Protein AF-A0A356DUY2-F1 (afdb_monomer_lite)

Radius of gyration: 29.53 Å; chains: 1; bounding box: 36×89×63 Å

Foldseek 3Di:
DDPVVVVVVVVVVVVVVVPPDPPPPPPPPPPPDPDPLPDQPPDWDWDDFPNDIDTDGPQKDWDDCVVCLVVVLVVLCVQQVDCDDPSVVVSVQQSPFWGTWTFRNSDDPVDTHIDTDGRDPPCPPPDVVVVQVVCCVRRPVPPDDDDDDWDDDPNRTD

Sequence (158 aa):
MNKKIVLILSVMLLTVVSCNIPLQKKTATPTPAPTPTPTPDMSMQWYYGEGMQIMLPPSYIAEDIKEQLPSIIETITNVVGSSEGFAADLIKDLEGNIAWYGFDGGTPAIYPTRLIVVKNKSLAGFPVSVLTLGLEQVLSRNNTLVDRDTLSFDGRDV

Secondary structure (DSSP, 8-state):
--HHHHHHHHHHHHHHGGG---------PPPPP-PPPPPP----EEEEETTEEEEE-TTEEE--HHHHHHHHHHHHHHHH--SSTHHHHHHHHHHHHEEEEEEETTS-TTS--EEEEE--SSSTTS-HHHHHHHHHHHS-TTT--------EETTEE-

pLDDT: mean 72.57, std 12.52, range [45.59, 91.94]

Structure (mmCIF, N/CA/C/O backbone):
data_AF-A0A356DUY2-F1
#
_entry.id   AF-A0A356DUY2-F1
#
loop_
_atom_site.group_PDB
_atom_site.id
_atom_site.type_symbol
_atom_site.label_atom_id
_atom_site.label_alt_id
_atom_site.label_comp_id
_atom_site.label_asym_id
_atom_site.label_entity_id
_atom_site.label_seq_id
_atom_site.pdbx_PDB_ins_code
_atom_site.Cartn_x
_atom_site.Cartn_y
_atom_site.Cartn_z
_atom_site.occupancy
_atom_site.B_iso_or_equiv
_atom_site.auth_seq_id
_atom_site.auth_comp_id
_atom_site.auth_asym_id
_atom_site.auth_atom_id
_atom_site.pdbx_PDB_model_num
ATOM 1 N N . MET A 1 1 ? -9.342 65.359 -46.044 1.00 54.66 1 MET A N 1
ATOM 2 C CA . MET A 1 1 ? -8.939 63.983 -46.417 1.00 54.66 1 MET A CA 1
ATOM 3 C C . MET A 1 1 ? -9.827 63.005 -45.653 1.00 54.66 1 MET A C 1
ATOM 5 O O . MET A 1 1 ? -9.874 63.080 -44.430 1.00 54.66 1 MET A O 1
ATOM 9 N N . ASN A 1 2 ? -10.632 62.190 -46.342 1.00 52.19 2 ASN A N 1
ATOM 10 C CA . ASN A 1 2 ? -11.695 61.398 -45.706 1.00 52.19 2 ASN A CA 1
ATOM 11 C C . ASN A 1 2 ? -11.107 60.260 -44.855 1.00 52.19 2 ASN A C 1
ATOM 13 O O . ASN A 1 2 ? -10.436 59.382 -45.390 1.00 52.19 2 ASN A O 1
ATOM 17 N N . LYS A 1 3 ? -11.402 60.238 -43.544 1.00 60.53 3 LYS A N 1
ATOM 18 C CA . LYS A 1 3 ? -10.902 59.236 -42.570 1.00 60.53 3 LYS A CA 1
ATOM 19 C C . LYS A 1 3 ? -11.153 57.776 -42.993 1.00 60.53 3 LYS A C 1
ATOM 21 O O . LYS A 1 3 ? -10.390 56.893 -42.621 1.00 60.53 3 LYS A O 1
ATOM 26 N N . LYS A 1 4 ? -12.172 57.532 -43.826 1.00 60.69 4 LYS A N 1
ATOM 27 C CA . LYS A 1 4 ? -12.486 56.214 -44.406 1.00 60.69 4 LYS A CA 1
ATOM 28 C C . LYS A 1 4 ? -11.443 55.737 -45.430 1.00 60.69 4 LYS A C 1
ATOM 30 O O . LYS A 1 4 ? -11.171 54.548 -45.496 1.00 60.69 4 LYS A O 1
ATOM 35 N N . ILE A 1 5 ? -10.819 56.650 -46.178 1.00 66.75 5 ILE A N 1
ATOM 36 C CA . ILE A 1 5 ? -9.802 56.318 -47.193 1.00 66.75 5 ILE A CA 1
ATOM 37 C C . ILE A 1 5 ? -8.487 55.899 -46.523 1.00 66.75 5 ILE A C 1
ATOM 39 O O . ILE A 1 5 ? -7.854 54.943 -46.956 1.00 66.75 5 ILE A O 1
ATOM 43 N N . VAL A 1 6 ? -8.118 56.554 -45.418 1.00 67.06 6 VAL A N 1
ATOM 44 C CA . VAL A 1 6 ? -6.905 56.223 -44.646 1.00 67.06 6 VAL A CA 1
ATOM 45 C C . VAL A 1 6 ? -7.005 54.824 -44.027 1.00 67.06 6 VAL A C 1
ATOM 47 O O . VAL A 1 6 ? -6.029 54.080 -44.010 1.00 67.06 6 VAL A O 1
ATOM 50 N N . LEU A 1 7 ? -8.198 54.440 -43.566 1.00 65.81 7 LEU A N 1
ATOM 51 C CA . LEU A 1 7 ? -8.423 53.146 -42.921 1.00 65.81 7 LEU A CA 1
ATOM 52 C C . LEU A 1 7 ? -8.420 51.990 -43.936 1.00 65.81 7 LEU A C 1
ATOM 54 O O . LEU A 1 7 ? -7.832 50.948 -43.669 1.00 65.81 7 LEU A O 1
ATOM 58 N N . ILE A 1 8 ? -8.978 52.206 -45.133 1.00 68.81 8 ILE A N 1
ATOM 59 C CA . ILE A 1 8 ? -8.954 51.221 -46.228 1.00 68.81 8 ILE A CA 1
ATOM 60 C C . ILE A 1 8 ? -7.524 51.013 -46.755 1.00 68.81 8 ILE A C 1
ATOM 62 O O . ILE A 1 8 ? -7.119 49.875 -46.978 1.00 68.81 8 ILE A O 1
ATOM 66 N N . LEU A 1 9 ? -6.730 52.083 -46.880 1.00 62.56 9 LEU A N 1
ATOM 67 C CA . LEU A 1 9 ? -5.335 51.980 -47.324 1.00 62.56 9 LEU A CA 1
ATOM 68 C C . LEU A 1 9 ? -4.460 51.230 -46.300 1.00 62.56 9 LEU A C 1
ATOM 70 O O . LEU A 1 9 ? -3.620 50.420 -46.681 1.00 62.56 9 LEU A O 1
ATOM 74 N N . SER A 1 10 ? -4.696 51.458 -45.003 1.00 61.91 10 SER A N 1
ATOM 75 C CA . SER A 1 10 ? -3.962 50.798 -43.914 1.00 61.91 10 SER A CA 1
ATOM 76 C C . SER A 1 10 ? -4.229 49.287 -43.865 1.00 61.91 10 SER A C 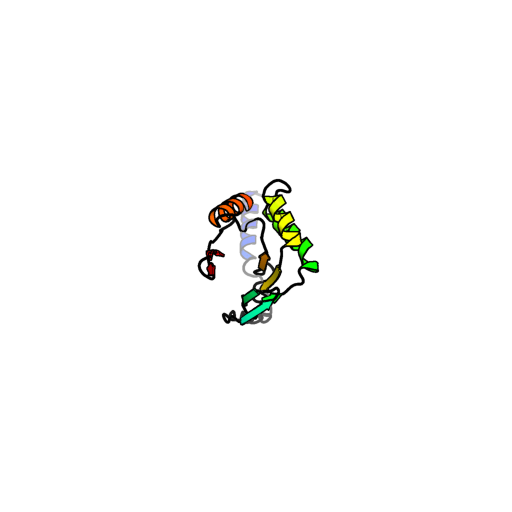1
ATOM 78 O O . SER A 1 10 ? -3.295 48.494 -43.769 1.00 61.91 10 SER A O 1
ATOM 80 N N . VAL A 1 11 ? -5.490 48.868 -44.034 1.00 63.72 11 VAL A N 1
ATOM 81 C CA . VAL A 1 11 ? -5.866 47.441 -44.065 1.00 63.72 11 VAL A CA 1
ATOM 82 C C . VAL A 1 11 ? -5.286 46.732 -45.292 1.00 63.72 11 VAL A C 1
ATOM 84 O O . VAL A 1 11 ? -4.834 45.595 -45.185 1.00 63.72 11 VAL A O 1
ATOM 87 N N . MET A 1 12 ? -5.226 47.406 -46.444 1.00 58.97 12 MET A N 1
ATOM 88 C CA . MET A 1 12 ? -4.674 46.819 -47.667 1.00 58.97 12 MET A CA 1
ATOM 89 C C . MET A 1 12 ? -3.154 46.588 -47.560 1.00 58.97 12 MET A C 1
ATOM 91 O O . MET A 1 12 ? -2.667 45.545 -47.991 1.00 58.97 12 MET A O 1
ATOM 95 N N . LEU A 1 13 ? -2.417 47.487 -46.895 1.00 59.62 13 LEU A N 1
ATOM 96 C CA . LEU A 1 13 ? -0.975 47.341 -46.646 1.00 59.62 13 LEU A CA 1
ATOM 97 C C . LEU A 1 13 ? -0.625 46.185 -45.691 1.00 59.62 13 LEU A C 1
ATOM 99 O O . LEU A 1 13 ? 0.419 45.559 -45.860 1.00 59.62 13 LEU A O 1
ATOM 103 N N . LEU A 1 14 ? -1.495 45.849 -44.734 1.00 59.31 14 LEU A N 1
ATOM 104 C CA . LEU A 1 14 ? -1.277 44.737 -43.793 1.00 59.31 14 LEU A CA 1
ATOM 105 C C . LEU A 1 14 ? -1.386 43.350 -44.454 1.00 59.31 14 LEU A C 1
ATOM 107 O O . LEU A 1 14 ? -0.745 42.407 -43.997 1.00 59.31 14 LEU A O 1
ATOM 111 N N . THR A 1 15 ? -2.139 43.223 -45.551 1.00 56.38 15 THR A N 1
ATOM 112 C CA . THR A 1 15 ? -2.341 41.931 -46.243 1.00 56.38 15 THR A CA 1
ATOM 113 C C . THR A 1 15 ? -1.184 41.509 -47.153 1.00 56.38 15 THR A C 1
ATOM 115 O O . THR A 1 15 ? -1.064 40.332 -47.482 1.00 56.38 15 THR A O 1
ATOM 118 N N . VAL A 1 16 ? -0.300 42.435 -47.542 1.00 57.22 16 VAL A N 1
ATOM 119 C CA . VAL A 1 16 ? 0.815 42.148 -48.471 1.00 57.22 16 VAL A CA 1
ATOM 120 C C . VAL A 1 16 ? 2.104 41.730 -47.752 1.00 57.22 16 VAL A C 1
ATOM 122 O O . VAL A 1 16 ? 2.997 41.142 -48.363 1.00 57.22 16 VAL A O 1
ATOM 125 N N . VAL A 1 17 ? 2.205 41.996 -46.445 1.00 57.38 17 VAL A N 1
ATOM 126 C CA . VAL A 1 17 ? 3.418 41.732 -45.647 1.00 57.38 17 VAL A CA 1
ATOM 127 C C . VAL A 1 17 ? 3.441 40.306 -45.074 1.00 57.38 17 VAL A C 1
ATOM 129 O O . VAL A 1 17 ? 4.506 39.803 -44.726 1.00 57.38 17 VAL A O 1
ATOM 132 N N . SER A 1 18 ? 2.312 39.587 -45.054 1.00 52.81 18 SER A N 1
ATOM 133 C CA . SER A 1 18 ? 2.248 38.206 -44.544 1.00 52.81 18 SER A CA 1
ATOM 134 C C . SER A 1 18 ? 2.790 37.138 -45.503 1.00 52.81 18 SER A C 1
ATOM 136 O O . SER A 1 18 ? 2.947 35.992 -45.092 1.00 52.81 18 SER A O 1
ATOM 138 N N . CYS A 1 19 ? 3.088 37.479 -46.762 1.00 56.78 19 CYS A N 1
ATOM 139 C CA . CYS A 1 19 ? 3.521 36.503 -47.774 1.00 56.78 19 CYS A CA 1
ATOM 140 C C . CYS A 1 19 ? 4.987 36.635 -48.220 1.00 56.78 19 CYS A C 1
ATOM 142 O O . CYS A 1 19 ? 5.427 35.845 -49.046 1.00 56.78 19 CYS A O 1
ATOM 144 N N . ASN A 1 20 ? 5.760 37.582 -47.674 1.00 50.59 20 ASN A N 1
ATOM 145 C CA . ASN A 1 20 ? 7.177 37.779 -48.023 1.00 50.59 20 ASN A CA 1
ATOM 146 C C . ASN A 1 20 ? 8.118 37.724 -46.810 1.00 50.59 20 ASN A C 1
ATOM 148 O O . ASN A 1 20 ? 9.185 38.333 -46.828 1.00 50.59 20 ASN A O 1
ATOM 152 N N . ILE A 1 21 ? 7.753 37.001 -45.747 1.00 56.09 21 ILE A N 1
ATOM 153 C CA . ILE A 1 21 ? 8.713 36.696 -44.681 1.00 56.09 21 ILE A CA 1
ATOM 154 C C . ILE A 1 21 ? 9.617 35.577 -45.213 1.00 56.09 21 ILE A C 1
ATOM 156 O O . ILE A 1 21 ? 9.119 34.466 -45.417 1.00 56.09 21 ILE A O 1
ATOM 160 N N . PRO A 1 22 ? 10.920 35.823 -45.464 1.00 49.88 22 PRO A N 1
ATOM 161 C CA . PRO A 1 22 ? 11.842 34.752 -45.794 1.00 49.88 22 PRO A CA 1
ATOM 162 C C . PRO A 1 22 ? 11.893 33.829 -44.581 1.00 49.88 22 PRO A C 1
ATOM 164 O O . PRO A 1 22 ? 12.447 34.169 -43.535 1.00 49.88 22 PRO A O 1
ATOM 167 N N . LEU A 1 23 ? 11.245 32.675 -44.714 1.00 48.91 23 LEU A N 1
ATOM 168 C CA . LEU A 1 23 ? 11.250 31.615 -43.727 1.00 48.91 23 LEU A CA 1
ATOM 169 C C . LEU A 1 23 ? 12.704 31.158 -43.589 1.00 48.91 23 LEU A C 1
ATOM 171 O O . LEU A 1 23 ? 13.203 30.384 -44.407 1.00 48.91 23 LEU A O 1
ATOM 175 N N . GLN A 1 24 ? 13.416 31.695 -42.594 1.00 55.66 24 GLN A N 1
ATOM 176 C CA . GLN A 1 24 ? 14.727 31.190 -42.221 1.00 55.66 24 GLN A CA 1
ATOM 177 C C . GLN A 1 24 ? 14.545 29.704 -41.944 1.00 55.66 24 GLN A C 1
ATOM 179 O O . GLN A 1 24 ? 13.824 29.307 -41.028 1.00 55.66 24 GLN A O 1
ATOM 184 N N . LYS A 1 25 ? 15.146 28.891 -42.812 1.00 46.81 25 LYS A N 1
ATOM 185 C CA . LYS A 1 25 ? 15.155 27.439 -42.737 1.00 46.81 25 LYS A CA 1
ATOM 186 C C . LYS A 1 25 ? 15.770 27.083 -41.387 1.00 46.81 25 LYS A C 1
ATOM 188 O O . LYS A 1 25 ? 16.987 27.086 -41.239 1.00 46.81 25 LYS A O 1
ATOM 193 N N . LYS A 1 26 ? 14.923 26.862 -40.380 1.00 46.16 26 LYS A N 1
ATOM 194 C CA . LYS A 1 26 ? 15.337 26.332 -39.087 1.00 46.16 26 LYS A CA 1
ATOM 195 C C . LYS A 1 26 ? 15.967 24.987 -39.410 1.00 46.16 26 LYS A C 1
ATOM 197 O O . LYS A 1 26 ? 15.267 24.077 -39.849 1.00 46.16 26 LYS A O 1
ATOM 202 N N . THR A 1 27 ? 17.292 24.913 -39.310 1.00 45.59 27 THR A N 1
ATOM 203 C CA . THR A 1 27 ? 18.040 23.662 -39.380 1.00 45.59 27 THR A CA 1
ATOM 204 C C . THR A 1 27 ? 17.295 22.667 -38.509 1.00 45.59 27 THR A C 1
ATOM 206 O O . THR A 1 27 ? 17.105 22.918 -37.318 1.00 45.59 27 THR A O 1
ATOM 209 N N . ALA A 1 28 ? 16.772 21.609 -39.125 1.00 49.16 28 ALA A N 1
ATOM 210 C CA . ALA A 1 28 ? 16.113 20.545 -38.400 1.00 49.16 28 ALA A CA 1
ATOM 211 C C . ALA A 1 28 ? 17.168 19.927 -37.482 1.00 49.16 28 ALA A C 1
ATOM 213 O O . ALA A 1 28 ? 18.024 19.167 -37.928 1.00 49.16 28 ALA A O 1
ATOM 214 N N . THR A 1 29 ? 17.148 20.308 -36.206 1.00 54.03 29 THR A N 1
ATOM 215 C CA . THR A 1 29 ? 17.744 19.494 -35.154 1.00 54.03 29 THR A CA 1
ATOM 216 C C . THR A 1 29 ? 17.129 18.107 -35.318 1.00 54.03 29 THR A C 1
ATOM 218 O O . THR A 1 29 ? 15.899 18.032 -35.407 1.00 54.03 29 THR A O 1
ATOM 221 N N . PRO A 1 30 ? 17.922 17.029 -35.432 1.00 52.22 30 PRO A N 1
ATOM 222 C CA . PRO A 1 30 ? 17.358 15.696 -35.540 1.00 52.22 30 PRO A CA 1
ATOM 223 C C . PRO A 1 30 ? 16.474 15.487 -34.314 1.00 52.22 30 PRO A C 1
ATOM 225 O O . PRO A 1 30 ? 16.949 15.563 -33.181 1.00 52.22 30 PRO A O 1
ATOM 228 N N . THR A 1 31 ? 15.172 15.305 -34.538 1.00 58.97 31 THR A N 1
ATOM 229 C CA . THR A 1 31 ? 14.271 14.823 -33.498 1.00 58.97 31 THR A CA 1
ATOM 230 C C . THR A 1 31 ? 14.888 13.524 -32.987 1.00 58.97 31 THR A C 1
ATOM 232 O O . THR A 1 31 ? 15.101 12.626 -33.809 1.00 58.97 31 THR A O 1
ATOM 235 N N . PRO A 1 32 ? 15.253 13.418 -31.694 1.00 59.62 32 PRO A N 1
ATOM 236 C CA . PRO A 1 32 ? 15.719 12.152 -31.157 1.00 59.62 32 PRO A CA 1
ATOM 237 C C . PRO A 1 32 ? 14.645 11.117 -31.470 1.00 59.62 32 PRO A C 1
ATOM 239 O O . PRO A 1 32 ? 13.461 11.347 -31.209 1.00 59.62 32 PRO A O 1
ATOM 242 N N . ALA A 1 33 ? 15.055 10.030 -32.127 1.00 67.19 33 ALA A N 1
ATOM 243 C CA . ALA A 1 33 ? 14.167 8.915 -32.400 1.00 67.19 33 ALA A CA 1
ATOM 244 C C . ALA A 1 33 ? 13.463 8.544 -31.086 1.00 67.19 33 ALA A C 1
ATOM 246 O O . ALA A 1 33 ? 14.135 8.542 -30.048 1.00 67.19 33 ALA A O 1
ATOM 247 N N . PRO A 1 34 ? 12.142 8.290 -31.092 1.00 62.59 34 PRO A N 1
ATOM 248 C CA . PRO A 1 34 ? 11.460 7.870 -29.881 1.00 62.59 34 PRO A CA 1
ATOM 249 C C . PRO A 1 34 ? 12.188 6.636 -29.355 1.00 62.59 34 PRO A C 1
ATOM 251 O O . PRO A 1 34 ? 12.258 5.612 -30.038 1.00 62.59 34 PRO A O 1
ATOM 254 N N . THR A 1 35 ? 12.797 6.764 -28.175 1.00 63.41 35 THR A N 1
ATOM 255 C CA . THR A 1 35 ? 13.370 5.626 -27.465 1.00 63.41 35 THR A CA 1
ATOM 256 C C . THR A 1 35 ? 12.257 4.591 -27.354 1.00 63.41 35 THR A C 1
ATOM 258 O O . THR A 1 35 ? 11.168 4.961 -26.901 1.00 63.41 35 THR A O 1
ATOM 261 N N . PRO A 1 36 ? 12.463 3.339 -27.802 1.00 59.41 36 PRO A N 1
ATOM 262 C CA . PRO A 1 36 ? 11.436 2.321 -27.672 1.00 59.41 36 PRO A CA 1
ATOM 263 C C . PRO A 1 36 ? 11.052 2.236 -26.198 1.00 59.41 36 PRO A C 1
ATOM 265 O O . PRO A 1 36 ? 11.907 2.005 -25.341 1.00 59.41 36 PRO A O 1
ATOM 268 N N . THR A 1 37 ? 9.779 2.485 -25.898 1.00 61.97 37 THR A N 1
ATOM 269 C CA . THR A 1 37 ? 9.241 2.217 -24.569 1.00 61.97 37 THR A CA 1
ATOM 270 C C . THR A 1 37 ? 9.455 0.726 -24.320 1.00 61.97 37 THR A C 1
ATOM 272 O O . THR A 1 37 ? 9.023 -0.073 -25.160 1.00 61.97 37 THR A O 1
ATOM 275 N N . PRO A 1 38 ? 10.173 0.330 -23.252 1.00 61.50 38 PRO A N 1
ATOM 276 C CA . PRO A 1 38 ? 10.388 -1.080 -22.971 1.00 61.50 38 PRO A CA 1
ATOM 277 C C . PRO A 1 38 ? 9.025 -1.768 -22.917 1.00 61.50 38 PRO A C 1
ATOM 279 O O . PRO A 1 38 ? 8.091 -1.272 -22.286 1.00 61.50 38 PRO A O 1
ATOM 282 N N . THR A 1 39 ? 8.891 -2.873 -23.647 1.00 60.88 39 THR A N 1
ATOM 283 C CA . THR A 1 39 ? 7.707 -3.723 -23.521 1.00 60.88 39 THR A CA 1
ATOM 284 C C . THR A 1 39 ? 7.679 -4.224 -22.077 1.00 60.88 39 THR A C 1
ATOM 286 O O . THR A 1 39 ? 8.708 -4.748 -21.643 1.00 60.88 39 THR A O 1
ATOM 289 N N . PRO A 1 40 ? 6.578 -4.034 -21.324 1.00 58.78 40 PRO A N 1
ATOM 290 C CA . PRO A 1 40 ? 6.509 -4.488 -19.944 1.00 58.78 40 PRO A CA 1
ATOM 291 C C . PRO A 1 40 ? 6.816 -5.981 -19.883 1.00 58.78 40 PRO A C 1
ATOM 293 O O . PRO A 1 40 ? 6.203 -6.774 -20.603 1.00 58.78 40 PRO A O 1
ATOM 296 N N . ASP A 1 41 ? 7.793 -6.352 -19.062 1.00 66.75 41 ASP A N 1
ATOM 297 C CA . ASP A 1 41 ? 8.045 -7.749 -18.754 1.00 66.75 41 ASP A CA 1
ATOM 298 C C . ASP A 1 41 ? 6.876 -8.255 -17.903 1.00 66.75 41 ASP A C 1
ATOM 300 O O . ASP A 1 41 ? 6.723 -7.877 -16.745 1.00 66.75 41 ASP A O 1
ATOM 304 N N . MET A 1 42 ? 6.015 -9.066 -18.519 1.00 68.44 42 MET A N 1
ATOM 305 C CA . MET A 1 42 ? 4.846 -9.671 -17.871 1.00 68.44 42 MET A CA 1
ATOM 306 C C . MET A 1 42 ? 5.207 -10.937 -17.083 1.00 68.44 42 MET A C 1
ATOM 308 O O . MET A 1 42 ? 4.313 -11.642 -16.608 1.00 68.44 42 MET A O 1
ATOM 312 N N . SER A 1 43 ? 6.492 -11.290 -16.991 1.00 83.50 43 SER A N 1
ATOM 313 C CA . SER A 1 43 ? 6.913 -12.387 -16.133 1.00 83.50 43 SER A CA 1
ATOM 314 C C . SER A 1 43 ? 6.655 -12.047 -14.666 1.00 83.50 43 SER A C 1
ATOM 316 O O . SER A 1 43 ? 6.558 -10.891 -14.260 1.00 83.50 43 SER A O 1
ATOM 318 N N . MET A 1 44 ? 6.492 -13.089 -13.863 1.00 88.19 44 MET A N 1
ATOM 319 C CA . MET A 1 44 ? 6.235 -12.985 -12.435 1.00 88.19 44 MET A CA 1
ATOM 320 C C . MET A 1 44 ? 7.243 -13.872 -11.719 1.00 88.19 44 MET A C 1
ATOM 322 O O . MET A 1 44 ? 7.496 -14.998 -12.153 1.00 88.19 44 MET A O 1
ATOM 326 N N . GLN A 1 45 ? 7.807 -13.384 -10.620 1.00 90.12 45 GLN A N 1
ATOM 327 C CA . GLN A 1 45 ? 8.742 -14.146 -9.801 1.00 90.12 45 GLN A CA 1
ATOM 328 C C . GLN A 1 45 ? 8.300 -14.179 -8.343 1.00 90.12 45 GLN A C 1
ATOM 330 O O . GLN A 1 45 ? 7.569 -13.309 -7.872 1.00 90.12 45 GLN A O 1
ATOM 335 N N . TRP A 1 46 ? 8.738 -15.214 -7.632 1.00 89.50 46 TRP A N 1
ATOM 336 C CA . TRP A 1 46 ? 8.419 -15.380 -6.224 1.00 89.50 46 TRP A CA 1
ATOM 337 C C . TRP A 1 46 ? 9.290 -14.487 -5.350 1.00 89.50 46 TRP A C 1
ATOM 339 O O . TRP A 1 46 ? 10.514 -14.595 -5.370 1.00 89.50 46 TRP A O 1
ATOM 349 N N . TYR A 1 47 ? 8.634 -13.684 -4.523 1.00 86.94 47 TYR A N 1
ATOM 350 C CA . TYR A 1 47 ? 9.247 -12.955 -3.426 1.00 86.94 47 TYR A CA 1
ATOM 351 C C . TYR A 1 47 ? 8.859 -13.606 -2.099 1.00 86.94 47 TYR A C 1
ATOM 353 O O . TYR A 1 47 ? 7.714 -14.020 -1.911 1.00 86.94 47 TYR A O 1
ATOM 361 N N . TYR A 1 48 ? 9.823 -13.680 -1.180 1.00 85.81 48 TYR A N 1
ATOM 362 C CA . TYR A 1 48 ? 9.681 -14.294 0.141 1.00 85.81 48 TYR A CA 1
ATOM 363 C C . TYR A 1 48 ? 10.069 -13.292 1.230 1.00 85.81 48 TYR A C 1
ATOM 365 O O . TYR A 1 48 ? 11.068 -12.589 1.083 1.00 85.81 48 TYR A O 1
ATOM 373 N N . GLY A 1 49 ? 9.315 -13.241 2.328 1.00 76.62 49 GLY A N 1
ATOM 374 C CA . GLY A 1 49 ? 9.584 -12.310 3.430 1.00 76.62 49 GLY A CA 1
ATOM 375 C C . GLY A 1 49 ? 8.478 -12.300 4.482 1.00 76.62 49 GLY A C 1
ATOM 376 O O . GLY A 1 49 ? 7.323 -12.555 4.158 1.00 76.62 49 GLY A O 1
ATOM 377 N N . GLU A 1 50 ? 8.832 -12.050 5.749 1.00 72.06 50 GLU A N 1
ATOM 378 C CA . GLU A 1 50 ? 7.882 -11.901 6.875 1.00 72.06 50 GLU A CA 1
ATOM 379 C C . GLU A 1 50 ? 6.844 -13.044 7.008 1.00 72.06 50 GLU A C 1
ATOM 381 O O . GLU A 1 50 ? 5.717 -12.839 7.454 1.00 72.06 50 GLU A O 1
ATOM 386 N N . GLY A 1 51 ? 7.222 -14.270 6.621 1.00 71.56 51 GLY A N 1
ATOM 387 C CA . GLY A 1 51 ? 6.339 -15.446 6.647 1.00 71.56 51 GLY A CA 1
ATOM 388 C C . GLY A 1 51 ? 5.353 -15.542 5.476 1.00 71.56 51 GLY A C 1
ATOM 389 O O . GLY A 1 51 ? 4.438 -16.359 5.523 1.00 71.56 51 GLY A O 1
ATOM 390 N N . MET A 1 52 ? 5.534 -14.730 4.434 1.00 78.81 52 MET A N 1
ATOM 391 C CA . MET A 1 52 ? 4.689 -14.677 3.243 1.00 78.81 52 MET A CA 1
ATOM 392 C C . MET A 1 52 ? 5.482 -14.995 1.974 1.00 78.81 52 MET A C 1
ATOM 394 O O . MET A 1 52 ? 6.706 -14.835 1.914 1.00 78.81 52 MET A O 1
ATOM 398 N N . GLN A 1 53 ? 4.748 -15.423 0.949 1.00 84.31 53 GLN A N 1
ATOM 399 C CA . GLN A 1 53 ? 5.249 -15.666 -0.394 1.00 84.31 53 GLN A CA 1
ATOM 400 C C . GLN A 1 53 ? 4.256 -15.075 -1.406 1.00 84.31 53 GLN A C 1
ATOM 402 O O . GLN A 1 53 ? 3.070 -15.397 -1.367 1.00 84.31 53 GLN A O 1
ATOM 407 N N . ILE A 1 54 ? 4.736 -14.217 -2.308 1.00 86.25 54 ILE A N 1
ATOM 408 C CA . ILE A 1 54 ? 3.903 -13.505 -3.290 1.00 86.25 54 ILE A CA 1
ATOM 409 C C . ILE A 1 54 ? 4.578 -13.475 -4.665 1.00 86.25 54 ILE A C 1
ATOM 411 O O . ILE A 1 54 ? 5.802 -13.379 -4.759 1.00 86.25 54 ILE A O 1
ATOM 415 N N . MET A 1 55 ? 3.787 -13.592 -5.735 1.00 89.44 55 MET A N 1
ATOM 416 C CA . MET A 1 55 ? 4.269 -13.409 -7.106 1.00 89.44 55 MET A CA 1
ATOM 417 C C . MET A 1 55 ? 4.189 -11.934 -7.481 1.00 89.44 55 MET A C 1
ATOM 419 O O . MET A 1 55 ? 3.108 -11.354 -7.434 1.00 89.44 55 MET A O 1
ATOM 423 N N . LEU A 1 56 ? 5.323 -11.342 -7.854 1.00 89.38 56 LEU A N 1
ATOM 424 C CA . LEU A 1 56 ? 5.409 -9.944 -8.273 1.00 89.38 56 LEU A CA 1
ATOM 425 C C . LEU A 1 56 ? 6.241 -9.815 -9.556 1.00 89.38 56 LEU A C 1
ATOM 427 O O . LEU A 1 56 ? 7.048 -10.707 -9.856 1.00 89.38 56 LEU A O 1
ATOM 431 N N . PRO A 1 57 ? 6.079 -8.712 -10.304 1.00 90.88 57 PRO A N 1
ATOM 432 C CA . PRO A 1 57 ? 6.924 -8.416 -11.452 1.00 90.88 57 PRO A CA 1
ATOM 433 C C . PRO A 1 57 ? 8.406 -8.322 -11.053 1.00 90.88 57 PRO A C 1
ATOM 435 O O . PRO A 1 57 ? 8.712 -7.855 -9.954 1.00 90.88 57 PRO A O 1
ATOM 438 N N . PRO A 1 58 ? 9.352 -8.684 -11.936 1.00 89.56 58 PRO A N 1
ATOM 439 C CA . PRO A 1 58 ? 10.783 -8.532 -11.675 1.00 89.56 58 PRO A CA 1
ATOM 440 C C . PRO A 1 58 ? 11.256 -7.115 -11.387 1.00 89.56 58 PRO A C 1
ATOM 442 O O . PRO A 1 58 ? 12.311 -6.921 -10.790 1.00 89.56 58 PRO A O 1
ATOM 445 N N . SER A 1 59 ? 10.485 -6.131 -11.826 1.00 90.31 59 SER A N 1
ATOM 446 C CA . SER A 1 59 ? 10.709 -4.717 -11.570 1.00 90.31 59 SER A CA 1
ATOM 447 C C . SER A 1 59 ? 10.266 -4.270 -10.174 1.00 90.31 59 SER A C 1
ATOM 449 O O . SER A 1 59 ? 10.421 -3.094 -9.847 1.00 90.31 59 SER A O 1
ATOM 451 N N . TYR A 1 60 ? 9.733 -5.170 -9.342 1.00 90.88 60 TYR A N 1
ATOM 452 C CA . TYR A 1 60 ? 9.361 -4.857 -7.969 1.00 90.88 60 TYR A CA 1
ATOM 453 C C . TYR A 1 60 ? 10.585 -4.506 -7.113 1.00 90.88 60 TYR A C 1
ATOM 455 O O . TYR A 1 60 ? 11.550 -5.271 -7.018 1.00 90.88 60 TYR A O 1
ATOM 463 N N . ILE A 1 61 ? 10.506 -3.358 -6.442 1.00 90.81 61 ILE A N 1
ATOM 464 C CA . ILE A 1 61 ? 11.517 -2.834 -5.528 1.00 90.81 61 ILE A CA 1
ATOM 465 C C . ILE A 1 61 ? 10.898 -2.787 -4.132 1.00 90.81 61 ILE A C 1
ATOM 467 O O . ILE A 1 61 ? 9.966 -2.024 -3.878 1.00 90.81 61 ILE A O 1
ATOM 471 N N . ALA A 1 62 ? 11.420 -3.618 -3.227 1.00 90.19 62 ALA A N 1
ATOM 472 C CA . ALA A 1 62 ? 11.064 -3.568 -1.813 1.00 90.19 62 ALA A CA 1
ATOM 473 C C . ALA A 1 62 ? 11.704 -2.341 -1.152 1.00 90.19 62 ALA A C 1
ATOM 475 O O . ALA A 1 62 ? 12.887 -2.072 -1.365 1.00 90.19 62 ALA A O 1
ATOM 476 N N . GLU A 1 63 ? 10.938 -1.633 -0.328 1.00 90.81 63 GLU A N 1
ATOM 477 C CA . GLU A 1 63 ? 11.422 -0.481 0.437 1.00 90.81 63 GLU A CA 1
ATOM 478 C C . GLU A 1 63 ? 11.441 -0.805 1.939 1.00 90.81 63 GLU A C 1
ATOM 480 O O . GLU A 1 63 ? 10.678 -1.651 2.416 1.00 90.81 63 GLU A O 1
ATOM 485 N N . ASP A 1 64 ? 12.311 -0.136 2.705 1.00 89.31 64 ASP A N 1
ATOM 486 C CA . ASP A 1 64 ? 12.322 -0.284 4.163 1.00 89.31 64 ASP A CA 1
ATOM 487 C C . ASP A 1 64 ? 11.091 0.404 4.766 1.00 89.31 64 ASP A C 1
ATOM 489 O O . ASP A 1 64 ? 10.924 1.624 4.695 1.00 89.31 64 ASP A O 1
ATOM 493 N N . ILE A 1 65 ? 10.231 -0.389 5.403 1.00 87.75 65 ILE A N 1
ATOM 494 C CA . ILE A 1 65 ? 9.011 0.082 6.061 1.00 87.75 65 ILE A CA 1
ATOM 495 C C . ILE A 1 65 ? 9.332 1.148 7.110 1.00 87.75 65 ILE A C 1
ATOM 497 O O . ILE A 1 65 ? 8.581 2.108 7.237 1.00 87.75 65 ILE A O 1
ATOM 501 N N . LYS A 1 66 ? 10.444 1.033 7.845 1.00 87.56 66 LYS A N 1
ATOM 502 C CA . LYS A 1 66 ? 10.804 2.010 8.885 1.00 87.56 66 LYS A CA 1
ATOM 503 C C . LYS A 1 66 ? 11.079 3.388 8.301 1.00 87.56 66 LYS A C 1
ATOM 505 O O . LYS A 1 66 ? 10.768 4.389 8.939 1.00 87.56 66 LYS A O 1
ATOM 510 N N . GLU A 1 67 ? 11.652 3.432 7.104 1.00 91.94 67 GLU A N 1
ATOM 511 C CA . GLU A 1 67 ? 11.935 4.680 6.401 1.00 91.94 67 GLU A CA 1
ATOM 512 C C . GLU A 1 67 ? 10.676 5.243 5.734 1.00 91.94 67 GLU A C 1
ATOM 514 O O . GLU A 1 67 ? 10.470 6.455 5.729 1.00 91.94 67 GLU A O 1
ATOM 519 N N . GLN A 1 68 ? 9.811 4.371 5.207 1.00 89.56 68 GLN A N 1
ATOM 520 C CA . GLN A 1 68 ? 8.651 4.777 4.410 1.00 89.56 68 GLN A CA 1
ATOM 521 C C . GLN A 1 68 ? 7.372 5.007 5.219 1.00 89.56 68 GLN A C 1
ATOM 523 O O . GLN A 1 68 ? 6.473 5.704 4.745 1.00 89.56 68 GLN A O 1
ATOM 528 N N . LEU A 1 69 ? 7.275 4.466 6.437 1.00 88.12 69 LEU A N 1
ATOM 529 C CA . LEU A 1 69 ? 6.063 4.526 7.255 1.00 88.12 69 LEU A CA 1
ATOM 530 C C . LEU A 1 69 ? 5.491 5.949 7.396 1.00 88.12 69 LEU A C 1
ATOM 532 O O . LEU A 1 69 ? 4.295 6.101 7.149 1.00 88.12 69 LEU A O 1
ATOM 536 N N . PRO A 1 70 ? 6.282 7.004 7.689 1.00 88.62 70 PRO A N 1
ATOM 537 C CA . PRO A 1 70 ? 5.739 8.360 7.783 1.00 88.62 70 PRO A CA 1
ATOM 538 C C . PRO A 1 70 ? 5.032 8.817 6.498 1.00 88.62 70 PRO A C 1
ATOM 540 O O . PRO A 1 70 ? 3.944 9.383 6.564 1.00 88.62 70 PRO A O 1
ATOM 543 N N . SER A 1 71 ? 5.607 8.515 5.329 1.00 86.38 71 SER A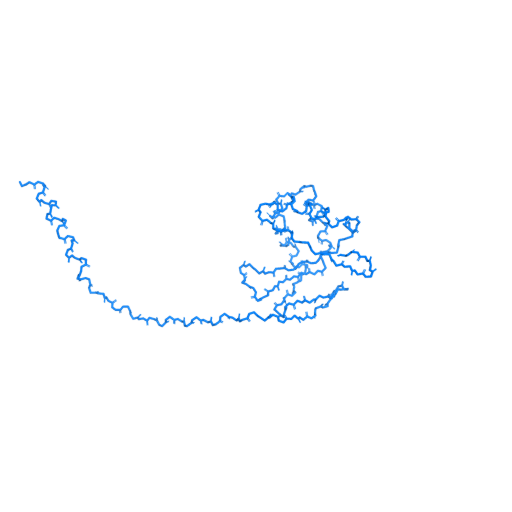 N 1
ATOM 544 C CA . SER A 1 71 ? 5.037 8.892 4.029 1.00 86.38 71 SER A CA 1
ATOM 545 C C . SER A 1 71 ? 3.797 8.068 3.671 1.00 86.38 71 SER A C 1
ATOM 547 O O . SER A 1 71 ? 2.846 8.597 3.091 1.00 86.38 71 SER A O 1
ATOM 549 N N . ILE A 1 72 ? 3.766 6.786 4.049 1.00 84.50 72 ILE A N 1
ATOM 550 C CA . ILE A 1 72 ? 2.590 5.921 3.879 1.00 84.50 72 ILE A CA 1
ATOM 551 C C . ILE A 1 72 ? 1.415 6.472 4.689 1.00 84.50 72 ILE A C 1
ATOM 553 O O . ILE A 1 72 ? 0.322 6.654 4.151 1.00 84.50 72 ILE A O 1
ATOM 557 N N . ILE A 1 73 ? 1.655 6.771 5.968 1.00 85.69 73 ILE A N 1
ATOM 558 C CA . ILE A 1 73 ? 0.647 7.325 6.874 1.00 85.69 73 ILE A CA 1
ATOM 559 C C . ILE A 1 73 ? 0.154 8.677 6.363 1.00 85.69 73 ILE A C 1
ATOM 561 O O . ILE A 1 73 ? -1.055 8.898 6.302 1.00 85.69 73 ILE A O 1
ATOM 565 N N . GLU A 1 74 ? 1.056 9.549 5.913 1.00 84.38 74 GLU A N 1
ATOM 566 C CA . GLU A 1 74 ? 0.700 10.831 5.305 1.00 84.38 74 GLU A CA 1
ATOM 567 C C . GLU A 1 74 ? -0.161 10.652 4.045 1.00 84.38 74 GLU A C 1
ATOM 569 O O . GLU A 1 74 ? -1.206 11.286 3.913 1.00 84.38 74 GLU A O 1
ATOM 574 N N . THR A 1 75 ? 0.228 9.753 3.138 1.00 80.62 75 THR A N 1
ATOM 575 C CA . THR A 1 75 ? -0.508 9.488 1.892 1.00 80.62 75 THR A CA 1
ATOM 576 C C . THR A 1 75 ? -1.923 9.004 2.185 1.00 80.62 75 THR A C 1
ATOM 578 O O . THR A 1 75 ? -2.884 9.534 1.633 1.00 80.62 75 THR A O 1
ATOM 581 N N . ILE A 1 76 ? -2.073 8.032 3.087 1.00 77.88 76 ILE A N 1
ATOM 582 C CA . ILE A 1 76 ? -3.384 7.493 3.461 1.00 77.88 76 ILE A CA 1
ATOM 583 C C . ILE A 1 76 ? -4.214 8.563 4.171 1.00 77.88 76 ILE A C 1
ATOM 585 O O . ILE A 1 76 ? -5.377 8.749 3.829 1.00 77.88 76 ILE A O 1
ATOM 589 N N . THR A 1 77 ? -3.615 9.334 5.080 1.00 80.75 77 THR A N 1
ATOM 590 C CA . THR A 1 77 ? -4.293 10.456 5.750 1.00 80.75 77 THR A CA 1
ATOM 591 C C . THR A 1 77 ? -4.808 11.479 4.738 1.00 80.75 77 THR A C 1
ATOM 593 O O . THR A 1 77 ? -5.951 11.918 4.844 1.00 80.75 77 THR A O 1
ATOM 596 N N . ASN A 1 78 ? -4.014 11.812 3.718 1.00 80.19 78 ASN A N 1
ATOM 597 C CA . ASN A 1 78 ? -4.405 12.750 2.666 1.00 80.19 78 ASN A CA 1
ATOM 598 C C . ASN A 1 78 ? -5.537 12.213 1.779 1.00 80.19 78 ASN A C 1
ATOM 600 O O . ASN A 1 78 ? -6.366 12.992 1.315 1.00 80.19 78 ASN A O 1
ATOM 604 N N . VAL A 1 79 ? -5.586 10.898 1.545 1.00 75.06 79 VAL A N 1
ATOM 605 C CA . VAL A 1 79 ? -6.662 10.256 0.771 1.00 75.06 79 VAL A CA 1
ATOM 606 C C . VAL A 1 79 ? -7.960 10.183 1.578 1.00 75.06 79 VAL A C 1
ATOM 608 O O . VAL A 1 79 ? -9.042 10.401 1.038 1.00 75.06 79 VAL A O 1
ATOM 611 N N . VAL A 1 80 ? -7.853 9.874 2.867 1.00 73.94 80 VAL A N 1
ATOM 612 C CA . VAL A 1 80 ? -8.990 9.610 3.756 1.00 73.94 80 VAL A CA 1
ATOM 613 C C . VAL A 1 80 ? -9.576 10.891 4.362 1.00 73.94 80 VAL A C 1
ATOM 615 O O . VAL A 1 80 ? -10.772 10.966 4.635 1.00 73.94 80 VAL A O 1
ATOM 618 N N . GLY A 1 81 ? -8.762 11.927 4.558 1.00 67.81 81 GLY A N 1
ATOM 619 C CA . GLY A 1 81 ? -9.210 13.265 4.944 1.00 67.81 81 GLY A CA 1
ATOM 620 C C . GLY A 1 81 ? -9.686 13.437 6.394 1.00 67.81 81 GLY A C 1
ATOM 621 O O . GLY A 1 81 ? -9.979 14.569 6.777 1.00 67.81 81 GLY A O 1
ATOM 622 N N . SER A 1 82 ? -9.758 12.382 7.219 1.00 64.56 82 SER A N 1
ATOM 623 C CA . SER A 1 82 ? -10.172 12.486 8.628 1.00 64.56 82 SER A CA 1
ATOM 624 C C . SER A 1 82 ? -9.188 11.837 9.604 1.00 64.56 82 SER A C 1
ATOM 626 O O . SER A 1 82 ? -8.797 10.684 9.451 1.00 64.56 82 SER A O 1
ATOM 628 N N . SER A 1 83 ? -8.862 12.567 10.673 1.00 62.00 83 SER A N 1
ATOM 629 C CA . SER A 1 83 ? -8.086 12.092 11.829 1.00 62.00 83 SER A CA 1
ATOM 630 C C . SER A 1 83 ? -8.962 11.518 12.951 1.00 62.00 83 SER A C 1
ATOM 632 O O . SER A 1 83 ? -8.488 11.336 14.070 1.00 62.00 83 SER A O 1
ATOM 634 N N . GLU A 1 84 ? -10.244 11.252 12.680 1.00 67.62 84 GLU A N 1
ATOM 635 C CA . GLU A 1 84 ? -11.214 10.737 13.652 1.00 67.62 84 GLU A CA 1
ATOM 636 C C . GLU A 1 84 ? -12.024 9.562 13.070 1.00 67.62 84 GLU A C 1
ATOM 638 O O . GLU A 1 84 ? -12.214 9.458 11.855 1.00 67.62 84 GLU A O 1
ATOM 643 N N . GLY A 1 85 ? -12.510 8.672 13.944 1.00 72.31 85 GLY A N 1
ATOM 644 C CA . GLY A 1 85 ? -13.347 7.521 13.581 1.00 72.31 85 GLY A CA 1
ATOM 645 C C . GLY A 1 85 ? -12.580 6.336 12.977 1.00 72.31 85 GLY A C 1
ATOM 646 O O . GLY A 1 85 ? -11.378 6.187 13.176 1.00 72.31 85 GLY A O 1
ATOM 647 N N . PHE A 1 86 ? -13.285 5.496 12.210 1.00 70.62 86 PHE A N 1
ATOM 648 C CA . PHE A 1 86 ? -12.746 4.268 11.595 1.00 70.62 86 PHE A CA 1
ATOM 649 C C . PHE A 1 86 ? -11.478 4.507 10.756 1.00 70.62 86 PHE A C 1
ATOM 651 O O . PHE A 1 86 ? -10.569 3.685 10.748 1.00 70.62 86 PHE A O 1
ATOM 658 N N . ALA A 1 87 ? -11.396 5.660 10.094 1.00 72.75 87 ALA A N 1
ATOM 659 C CA . ALA A 1 87 ? -10.217 6.123 9.371 1.00 72.75 87 ALA A CA 1
ATOM 660 C C . ALA A 1 87 ? -8.972 6.262 10.263 1.00 72.75 87 ALA A C 1
ATOM 662 O O . ALA A 1 87 ? -7.895 5.786 9.911 1.00 72.75 87 ALA A O 1
ATOM 663 N N . ALA A 1 88 ? -9.126 6.896 11.426 1.00 76.75 88 ALA A N 1
ATOM 664 C CA . ALA A 1 88 ? -8.041 7.092 12.380 1.00 76.75 88 ALA A CA 1
ATOM 665 C C . ALA A 1 88 ? -7.598 5.766 13.001 1.00 76.75 88 ALA A C 1
ATOM 667 O O . ALA A 1 88 ? -6.403 5.524 13.156 1.00 76.75 88 ALA A O 1
ATOM 668 N N . ASP A 1 89 ? -8.560 4.893 13.305 1.00 76.81 89 ASP A N 1
ATOM 669 C CA . ASP A 1 89 ? -8.278 3.553 13.816 1.00 76.81 89 ASP A CA 1
ATOM 670 C C . ASP A 1 89 ? -7.538 2.702 12.777 1.00 76.81 89 ASP A C 1
ATOM 672 O O . ASP A 1 89 ? -6.587 2.008 13.130 1.00 76.81 89 ASP A O 1
ATOM 676 N N . LEU A 1 90 ? -7.903 2.808 11.494 1.00 74.50 90 LEU A N 1
ATOM 677 C CA . LEU A 1 90 ? -7.188 2.160 10.395 1.00 74.50 90 LEU A CA 1
ATOM 678 C C . LEU A 1 90 ? -5.748 2.677 10.286 1.00 74.50 90 LEU A C 1
ATOM 680 O O . LEU A 1 90 ? -4.820 1.877 10.239 1.00 74.50 90 LEU A O 1
ATOM 684 N N . ILE A 1 91 ? -5.550 3.999 10.287 1.00 78.62 91 ILE A N 1
ATOM 685 C CA . ILE A 1 91 ? -4.215 4.616 10.221 1.00 78.62 91 ILE A CA 1
ATOM 686 C C . ILE A 1 91 ? -3.343 4.156 11.396 1.00 78.62 91 ILE A C 1
ATOM 688 O O . ILE A 1 91 ? -2.199 3.750 11.202 1.00 78.62 91 ILE A O 1
ATOM 692 N N . LYS A 1 92 ? -3.899 4.147 12.608 1.00 80.25 92 LYS A N 1
ATOM 693 C CA . LYS A 1 92 ? -3.207 3.685 13.813 1.00 80.25 92 LYS A CA 1
ATOM 694 C C . LYS A 1 92 ? -2.866 2.194 13.763 1.00 80.25 92 LYS A C 1
ATOM 696 O O . LYS A 1 92 ? -1.808 1.794 14.240 1.00 80.25 92 LYS A O 1
ATOM 701 N N . ASP A 1 93 ? -3.754 1.370 13.213 1.00 78.69 93 ASP A N 1
ATOM 702 C CA . ASP A 1 93 ? -3.503 -0.060 13.037 1.00 78.69 93 ASP A CA 1
ATOM 703 C C . ASP A 1 93 ? -2.362 -0.297 12.029 1.00 78.69 93 ASP A C 1
ATOM 705 O O . ASP A 1 93 ? -1.501 -1.141 12.268 1.00 78.69 93 ASP A O 1
ATOM 709 N N . LEU A 1 94 ? -2.260 0.512 10.967 1.00 80.38 94 LEU A N 1
ATOM 710 C CA . LEU A 1 94 ? -1.185 0.405 9.973 1.00 80.38 94 LEU A CA 1
ATOM 711 C C . LEU A 1 94 ? 0.218 0.605 10.562 1.00 80.38 94 LEU A C 1
ATOM 713 O O . LEU A 1 94 ? 1.123 -0.151 10.207 1.00 80.38 94 LEU A O 1
ATOM 717 N N . GLU A 1 95 ? 0.409 1.562 11.476 1.00 80.81 95 GLU A N 1
ATOM 718 C CA . GLU A 1 95 ? 1.732 1.907 12.031 1.00 80.81 95 GLU A CA 1
ATOM 719 C C . GLU A 1 95 ? 2.495 0.713 12.625 1.00 80.81 95 GLU A C 1
ATOM 721 O O . GLU A 1 95 ? 3.723 0.668 12.561 1.00 80.81 95 GLU A O 1
ATOM 726 N N . GLY A 1 96 ? 1.781 -0.274 13.173 1.00 81.38 96 GLY A N 1
ATOM 727 C CA . GLY A 1 96 ? 2.379 -1.479 13.756 1.00 81.38 96 GLY A CA 1
ATOM 728 C C . GLY A 1 96 ? 2.264 -2.739 12.899 1.00 81.38 96 GLY A C 1
ATOM 729 O O . GLY A 1 96 ? 2.888 -3.750 13.228 1.00 81.38 96 GLY A O 1
ATOM 730 N N . ASN A 1 97 ? 1.467 -2.706 11.830 1.00 84.62 97 ASN A N 1
ATOM 731 C CA . ASN A 1 97 ? 1.011 -3.919 11.155 1.00 84.62 97 ASN A CA 1
ATOM 732 C C . ASN A 1 97 ? 1.474 -4.055 9.704 1.00 84.62 97 ASN A C 1
ATOM 734 O O . ASN A 1 97 ? 1.280 -5.123 9.122 1.00 84.62 97 ASN A O 1
ATOM 738 N N . ILE A 1 98 ? 2.109 -3.045 9.106 1.00 86.50 98 ILE A N 1
ATOM 739 C CA . ILE A 1 98 ? 2.685 -3.201 7.763 1.00 86.50 98 ILE A CA 1
ATOM 740 C C . ILE A 1 98 ? 3.799 -4.253 7.812 1.00 86.50 98 ILE A C 1
ATOM 742 O O . ILE A 1 98 ? 4.777 -4.123 8.545 1.00 86.50 98 ILE A O 1
ATOM 746 N N . ALA A 1 99 ? 3.631 -5.318 7.032 1.00 85.06 99 ALA A N 1
ATOM 747 C CA . ALA A 1 99 ? 4.606 -6.395 6.883 1.00 85.06 99 ALA A CA 1
ATOM 748 C C . ALA A 1 99 ? 5.451 -6.250 5.622 1.00 85.06 99 ALA A C 1
ATOM 750 O O . ALA A 1 99 ? 6.562 -6.762 5.572 1.00 85.06 99 ALA A O 1
ATOM 751 N N . TRP A 1 100 ? 4.924 -5.592 4.592 1.00 87.62 100 TRP A N 1
ATOM 752 C CA . TRP A 1 100 ? 5.610 -5.482 3.315 1.00 87.62 100 TRP A CA 1
ATOM 753 C C . TRP A 1 100 ? 5.229 -4.183 2.621 1.00 87.62 100 TRP A C 1
ATOM 755 O O . TRP A 1 100 ? 4.053 -3.817 2.596 1.00 87.62 100 TRP A O 1
ATOM 765 N N . TYR A 1 101 ? 6.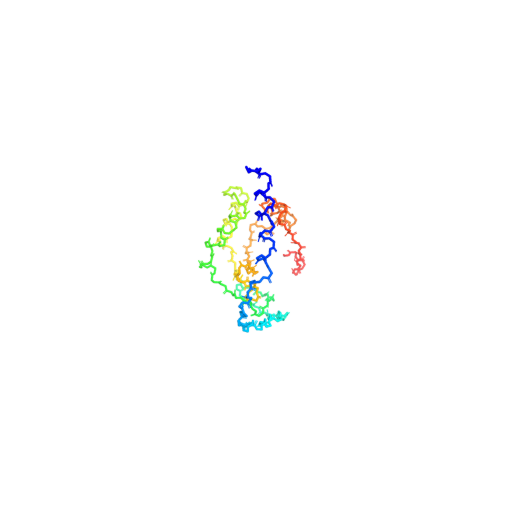218 -3.509 2.041 1.00 89.62 101 TYR A N 1
ATOM 766 C CA . TYR A 1 101 ? 6.001 -2.321 1.233 1.00 89.62 101 TYR A CA 1
ATOM 767 C C . TYR A 1 101 ? 6.993 -2.227 0.069 1.00 89.62 101 TYR A C 1
ATOM 769 O O . TYR A 1 101 ? 8.128 -2.708 0.153 1.00 89.62 101 TYR A O 1
ATOM 777 N N . GLY A 1 102 ? 6.547 -1.625 -1.027 1.00 90.69 102 GLY A N 1
ATOM 778 C CA . GLY A 1 102 ? 7.387 -1.328 -2.176 1.00 90.69 102 GLY A CA 1
ATOM 779 C C . GLY A 1 102 ? 6.578 -0.918 -3.394 1.00 90.69 102 GLY A C 1
ATOM 780 O O . GLY A 1 102 ? 5.370 -0.669 -3.319 1.00 90.69 102 GLY A O 1
ATOM 781 N N . PHE A 1 103 ? 7.250 -0.839 -4.535 1.00 91.19 103 PHE A N 1
ATOM 782 C CA . PHE A 1 103 ? 6.646 -0.364 -5.773 1.00 91.19 103 PHE A CA 1
ATOM 783 C C . PHE A 1 103 ? 7.194 -1.084 -6.999 1.00 91.19 103 PHE A C 1
ATOM 785 O O . PHE A 1 103 ? 8.262 -1.692 -6.970 1.00 91.19 103 PHE A O 1
ATOM 792 N N . ASP A 1 104 ? 6.451 -0.998 -8.094 1.00 90.00 104 ASP A N 1
ATOM 793 C CA . ASP A 1 104 ? 6.878 -1.495 -9.392 1.00 90.00 104 ASP A CA 1
ATOM 794 C C . ASP A 1 104 ? 7.696 -0.431 -10.140 1.00 90.00 104 ASP A C 1
ATOM 796 O O . ASP A 1 104 ? 7.150 0.543 -10.669 1.00 90.00 104 ASP A O 1
ATOM 800 N N . GLY A 1 105 ? 9.014 -0.630 -10.227 1.00 86.75 105 GLY A N 1
ATOM 801 C CA . GLY A 1 105 ? 9.929 0.241 -10.968 1.00 86.75 105 GLY A CA 1
ATOM 802 C C . GLY A 1 105 ? 9.726 0.236 -12.490 1.00 86.75 105 GLY A C 1
ATOM 803 O O . GLY A 1 105 ? 10.321 1.059 -13.183 1.00 86.75 105 GLY A O 1
ATOM 804 N N . GLY A 1 106 ? 8.890 -0.661 -13.021 1.00 84.50 106 GLY A N 1
ATOM 805 C CA . GLY A 1 106 ? 8.483 -0.695 -14.427 1.00 84.50 106 GLY A CA 1
ATOM 806 C C . GLY A 1 106 ? 7.384 0.315 -14.769 1.00 84.50 106 GLY A C 1
ATOM 807 O O . GLY A 1 106 ? 7.117 0.563 -15.946 1.00 84.50 106 GLY A O 1
ATOM 808 N N . THR A 1 107 ? 6.758 0.926 -13.759 1.00 80.19 107 THR A N 1
ATOM 809 C CA . THR A 1 107 ? 5.688 1.918 -13.935 1.00 80.19 107 THR A CA 1
ATOM 810 C C . THR A 1 107 ? 6.227 3.356 -13.929 1.00 80.19 107 THR A C 1
ATOM 812 O O . THR A 1 107 ? 7.324 3.605 -13.424 1.00 80.19 107 THR A O 1
ATOM 815 N N . PRO A 1 108 ? 5.509 4.336 -14.519 1.00 76.19 108 PRO A N 1
ATOM 816 C CA . PRO A 1 108 ? 5.980 5.718 -14.574 1.00 76.19 108 PRO A CA 1
ATOM 817 C C . PRO A 1 108 ? 6.322 6.267 -13.185 1.00 76.19 108 PRO A C 1
ATOM 819 O O . PRO A 1 108 ? 5.475 6.281 -12.298 1.00 76.19 108 PRO A O 1
ATOM 822 N N . ALA A 1 109 ? 7.532 6.812 -13.024 1.00 72.44 109 ALA A N 1
ATOM 823 C CA . ALA A 1 109 ? 8.045 7.290 -11.734 1.00 72.44 109 ALA A CA 1
ATOM 824 C C . ALA A 1 109 ? 7.185 8.378 -11.059 1.00 72.44 109 ALA A C 1
ATOM 826 O O . ALA A 1 109 ? 7.306 8.603 -9.859 1.00 72.44 109 ALA A O 1
ATOM 827 N N . ILE A 1 110 ? 6.322 9.059 -11.820 1.00 75.69 110 ILE A N 1
ATOM 828 C CA . ILE A 1 110 ? 5.410 10.088 -11.300 1.00 75.69 110 ILE A CA 1
ATOM 829 C C . ILE A 1 110 ? 4.263 9.448 -10.497 1.00 75.69 110 ILE A C 1
ATOM 831 O O . ILE A 1 110 ? 3.821 10.021 -9.507 1.00 75.69 110 ILE A O 1
ATOM 835 N N . TYR A 1 111 ? 3.811 8.255 -10.896 1.00 72.50 111 TYR A N 1
ATOM 836 C CA . TYR A 1 111 ? 2.729 7.511 -10.246 1.00 72.50 111 TYR A CA 1
ATOM 837 C C . TYR A 1 111 ? 3.050 6.012 -10.267 1.00 72.50 111 TYR A C 1
ATOM 839 O O . TYR A 1 111 ? 2.438 5.263 -11.037 1.00 72.50 111 TYR A O 1
ATOM 847 N N . PRO A 1 112 ? 4.040 5.564 -9.478 1.00 80.38 112 PRO A N 1
ATOM 848 C CA . PRO A 1 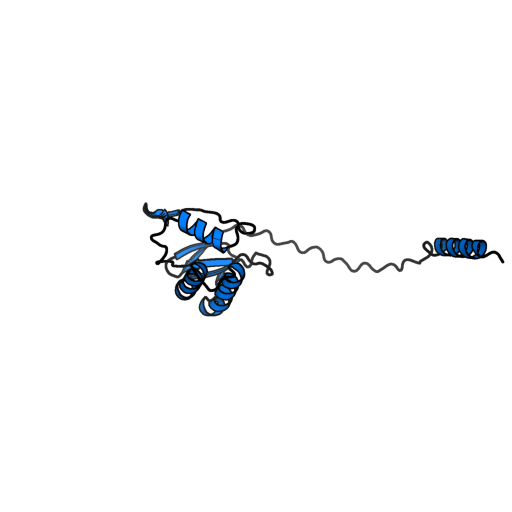112 ? 4.401 4.163 -9.474 1.00 80.38 112 PRO A CA 1
ATOM 849 C C . PRO A 1 112 ? 3.274 3.331 -8.854 1.00 80.38 112 PRO A C 1
ATOM 851 O O . PRO A 1 112 ? 2.624 3.760 -7.898 1.00 80.38 112 PRO A O 1
ATOM 854 N N . THR A 1 113 ? 3.056 2.125 -9.374 1.00 86.56 113 THR A N 1
ATOM 855 C CA . THR A 1 113 ? 2.153 1.161 -8.731 1.00 86.56 113 THR A CA 1
ATOM 856 C C . THR A 1 113 ? 2.798 0.684 -7.437 1.00 86.56 113 THR A C 1
ATOM 858 O O . THR A 1 113 ? 3.922 0.185 -7.455 1.00 86.56 113 THR A O 1
ATOM 861 N N . ARG A 1 114 ? 2.107 0.865 -6.308 1.00 87.62 114 ARG A N 1
ATOM 862 C CA . ARG A 1 114 ? 2.610 0.533 -4.969 1.00 87.62 114 ARG A CA 1
ATOM 863 C C . ARG A 1 114 ? 1.878 -0.672 -4.399 1.00 87.62 114 ARG A C 1
ATOM 865 O O . ARG A 1 114 ? 0.674 -0.815 -4.590 1.00 87.62 114 ARG A O 1
ATOM 872 N N . LEU A 1 115 ? 2.611 -1.498 -3.662 1.00 88.00 115 LEU A N 1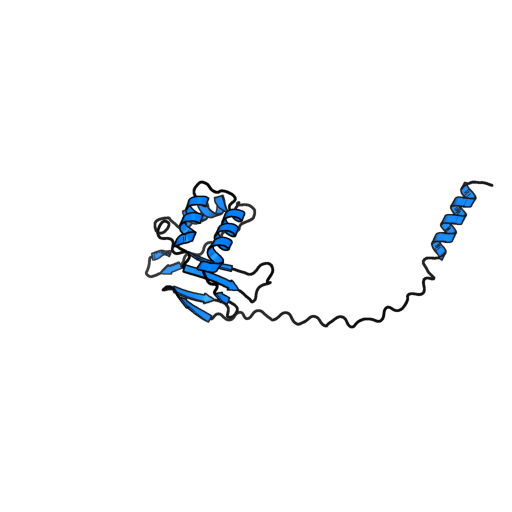
ATOM 873 C CA . LEU A 1 115 ? 2.077 -2.616 -2.898 1.00 88.00 115 LEU A CA 1
ATOM 874 C C . LEU A 1 115 ? 2.306 -2.356 -1.412 1.00 88.00 115 LEU A C 1
ATOM 876 O O . LEU A 1 115 ? 3.423 -2.065 -0.988 1.00 88.00 115 LEU A O 1
ATOM 880 N N . ILE A 1 116 ? 1.249 -2.523 -0.626 1.00 86.38 116 ILE A N 1
ATOM 881 C CA . ILE A 1 116 ? 1.300 -2.525 0.832 1.00 86.38 116 ILE A CA 1
ATOM 882 C C . ILE A 1 116 ? 0.623 -3.793 1.342 1.00 86.38 116 ILE A C 1
ATOM 884 O O . ILE A 1 116 ? -0.483 -4.125 0.921 1.00 86.38 116 ILE A O 1
ATOM 888 N N . VAL A 1 117 ? 1.290 -4.506 2.248 1.00 86.44 117 VAL A N 1
ATOM 889 C CA . VAL A 1 117 ? 0.730 -5.685 2.914 1.00 86.44 117 VAL A CA 1
ATOM 890 C C . VAL A 1 117 ? 0.633 -5.415 4.405 1.00 86.44 117 VAL A C 1
ATOM 892 O O . VAL A 1 117 ? 1.625 -5.072 5.050 1.00 86.44 117 VAL A O 1
ATOM 895 N N . VAL A 1 118 ? -0.568 -5.590 4.952 1.00 82.81 118 VAL A N 1
ATOM 896 C CA . VAL A 1 118 ? -0.914 -5.235 6.331 1.00 82.81 118 VAL A CA 1
ATOM 897 C C . VAL A 1 118 ? -1.378 -6.480 7.079 1.00 82.81 118 VAL A C 1
ATOM 899 O O . VAL A 1 118 ? -2.348 -7.128 6.692 1.00 82.81 118 VAL A O 1
ATOM 902 N N . LYS A 1 119 ? -0.709 -6.803 8.187 1.00 82.88 119 LYS A N 1
ATOM 903 C CA . LYS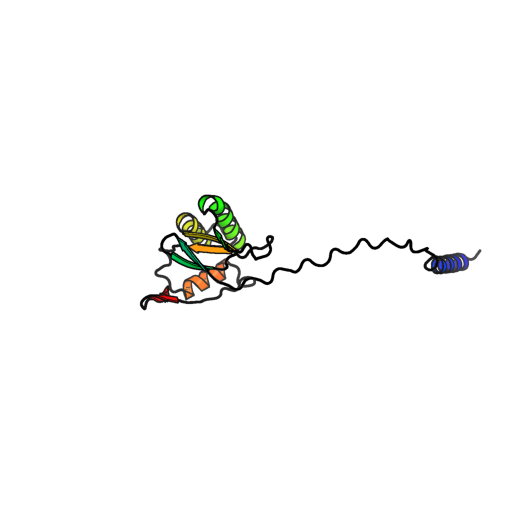 A 1 119 ? -1.092 -7.871 9.117 1.00 82.88 119 LYS A CA 1
ATOM 904 C C . LYS A 1 119 ? -2.201 -7.386 10.030 1.00 82.88 119 LYS A C 1
ATOM 906 O O . LYS A 1 119 ? -1.942 -6.894 11.122 1.00 82.88 119 LYS A O 1
ATOM 911 N N . ASN A 1 120 ? -3.445 -7.557 9.616 1.00 74.50 120 ASN A N 1
ATOM 912 C CA . ASN A 1 120 ? -4.549 -7.054 10.409 1.00 74.50 120 ASN A CA 1
ATOM 913 C C . ASN A 1 120 ? -5.205 -8.149 11.272 1.00 74.50 120 ASN A C 1
ATOM 915 O O . ASN A 1 120 ? -6.015 -8.943 10.799 1.00 74.50 120 ASN A O 1
ATOM 919 N N . LYS A 1 121 ? -4.876 -8.179 12.572 1.00 73.88 121 LYS A N 1
ATOM 920 C CA . LYS A 1 121 ? -5.540 -9.078 13.537 1.00 73.88 121 LYS A CA 1
ATOM 921 C C . LYS A 1 121 ? -6.886 -8.530 14.020 1.00 73.88 121 LYS A C 1
ATOM 923 O O . LYS A 1 121 ? -7.765 -9.317 14.365 1.00 73.88 121 LYS A O 1
ATOM 928 N N . SER A 1 122 ? -7.044 -7.208 14.075 1.00 69.81 122 SER A N 1
ATOM 929 C CA . SER A 1 122 ? -8.254 -6.544 14.577 1.00 69.81 122 SER A CA 1
ATOM 930 C C . SER A 1 122 ? -9.451 -6.738 13.633 1.00 69.81 122 SER A C 1
ATOM 932 O O . SER A 1 122 ? -10.584 -6.870 14.092 1.00 69.81 122 SER A O 1
ATOM 934 N N . LEU A 1 123 ? -9.187 -6.868 12.333 1.00 70.12 123 LEU A N 1
ATOM 935 C CA . LEU A 1 123 ? -10.154 -7.066 11.257 1.00 70.12 123 LEU A CA 1
ATOM 936 C C . LEU A 1 123 ? -10.363 -8.542 10.880 1.00 70.12 123 LEU A C 1
ATOM 938 O O . LEU A 1 123 ? -11.297 -8.845 10.146 1.00 70.12 123 LEU A O 1
ATOM 942 N N . ALA A 1 124 ? -9.571 -9.476 11.421 1.00 72.06 124 ALA A N 1
ATOM 943 C CA . ALA A 1 124 ? -9.626 -10.904 11.073 1.00 72.06 124 ALA A CA 1
ATOM 944 C C . ALA A 1 124 ? -10.975 -11.595 11.381 1.00 72.06 124 ALA A C 1
ATOM 946 O O . ALA A 1 124 ? -11.225 -12.700 10.909 1.00 72.06 124 ALA A O 1
ATOM 947 N N . GLY A 1 125 ? -11.836 -10.972 12.194 1.00 69.75 125 GLY A N 1
ATOM 948 C CA . GLY A 1 125 ? -13.191 -11.453 12.494 1.00 69.75 125 GLY A CA 1
ATOM 949 C C . GLY A 1 125 ? -14.303 -10.777 11.687 1.00 69.75 125 GLY A C 1
ATOM 950 O O . GLY A 1 125 ? -15.470 -11.128 11.856 1.00 69.75 125 GLY A O 1
ATOM 951 N N . PHE A 1 126 ? -13.974 -9.795 10.846 1.00 70.69 126 PHE A N 1
ATOM 952 C CA . PHE A 1 126 ? -14.958 -9.073 10.049 1.00 70.69 126 PHE A CA 1
ATOM 953 C C . PHE A 1 126 ? -15.105 -9.724 8.672 1.00 70.69 126 PHE A C 1
ATOM 955 O O . PHE A 1 126 ? -14.101 -10.013 8.022 1.00 70.69 126 PHE A O 1
ATOM 962 N N . PRO A 1 127 ? -16.340 -9.920 8.178 1.00 76.88 127 PRO A N 1
ATOM 963 C CA . PRO A 1 127 ? -16.545 -10.328 6.797 1.00 76.88 127 PRO A CA 1
ATOM 964 C C . PRO A 1 127 ? -15.906 -9.316 5.844 1.00 76.88 127 PRO A C 1
ATOM 966 O O . PRO A 1 127 ? -16.090 -8.108 6.019 1.00 76.88 127 PRO A O 1
ATOM 969 N N . VAL A 1 128 ? -15.232 -9.802 4.797 1.00 74.94 128 VAL A N 1
ATOM 970 C CA . VAL A 1 128 ? -14.566 -8.960 3.784 1.00 74.94 128 VAL A CA 1
ATOM 971 C C . VAL A 1 128 ? -15.510 -7.885 3.239 1.00 74.94 128 VAL A C 1
ATOM 973 O O . VAL A 1 128 ? -15.114 -6.736 3.094 1.00 74.94 128 VAL A O 1
ATOM 976 N N . SER A 1 129 ? -16.792 -8.207 3.043 1.00 76.56 129 SER A N 1
ATOM 977 C CA . SER A 1 129 ? -17.809 -7.249 2.590 1.00 76.56 129 SER A CA 1
ATOM 978 C C . SER A 1 129 ? -17.969 -6.033 3.510 1.00 76.56 129 SER A C 1
ATOM 980 O O . SER A 1 129 ? -18.211 -4.931 3.032 1.00 76.56 129 SER A O 1
ATOM 982 N N . VAL A 1 130 ? -17.843 -6.209 4.829 1.00 78.12 130 VAL A N 1
ATOM 983 C CA . VAL A 1 130 ? -17.934 -5.106 5.800 1.00 78.12 130 VAL A CA 1
ATOM 984 C C . VAL A 1 130 ? -16.694 -4.220 5.709 1.00 78.12 130 VAL A C 1
ATOM 986 O O . VAL A 1 130 ? -16.818 -2.997 5.748 1.00 78.12 130 VAL A O 1
ATOM 989 N N . LEU A 1 131 ? -15.516 -4.826 5.530 1.00 75.94 131 LEU A N 1
ATOM 990 C CA . LEU A 1 131 ? -14.263 -4.096 5.331 1.00 75.94 131 LEU A CA 1
ATOM 991 C C . LEU A 1 131 ? -14.303 -3.278 4.040 1.00 75.94 131 LEU A C 1
ATOM 993 O O . LEU A 1 131 ? -13.994 -2.091 4.061 1.00 75.94 131 LEU A O 1
ATOM 997 N N . THR A 1 132 ? -14.769 -3.884 2.946 1.00 76.44 132 THR A N 1
ATOM 998 C CA . THR A 1 132 ? -14.974 -3.216 1.656 1.00 76.44 132 THR A CA 1
ATOM 999 C C . THR A 1 132 ? -15.889 -2.002 1.798 1.00 76.44 132 THR A C 1
ATOM 1001 O O . THR A 1 132 ? -15.505 -0.909 1.398 1.00 76.44 132 THR A O 1
ATOM 1004 N N . LEU A 1 133 ? -17.054 -2.152 2.438 1.00 78.19 133 LEU A N 1
ATOM 1005 C CA . LEU A 1 133 ? -17.986 -1.038 2.650 1.00 78.19 133 LEU A CA 1
ATOM 1006 C C . LEU A 1 133 ? -17.370 0.094 3.486 1.00 78.19 133 LEU A C 1
ATOM 1008 O O . LEU A 1 133 ? -17.587 1.271 3.190 1.00 78.19 133 LEU A O 1
ATOM 1012 N N . GLY A 1 134 ? -16.602 -0.251 4.524 1.00 76.25 134 GLY A N 1
ATOM 1013 C CA . GLY A 1 134 ? -15.869 0.724 5.333 1.00 76.25 134 GLY A CA 1
ATOM 1014 C C . GLY A 1 134 ? -14.838 1.496 4.508 1.00 76.25 134 GLY A C 1
ATOM 1015 O O . GLY A 1 134 ? -14.787 2.723 4.582 1.00 76.25 134 GLY A O 1
ATOM 1016 N N . LEU A 1 135 ? -14.068 0.791 3.675 1.00 76.19 135 LEU A N 1
ATOM 1017 C CA . LEU A 1 135 ? -13.069 1.385 2.787 1.00 76.19 135 LEU A CA 1
ATOM 1018 C C . LEU A 1 135 ? -13.706 2.265 1.706 1.00 76.19 135 LEU A C 1
ATOM 1020 O O . LEU A 1 135 ? -13.249 3.382 1.504 1.00 76.19 135 LEU A O 1
ATOM 1024 N N . GLU A 1 136 ? -14.788 1.836 1.057 1.00 77.81 136 GLU A N 1
ATOM 1025 C CA . GLU A 1 136 ? -15.505 2.647 0.058 1.00 77.81 136 GLU A CA 1
ATOM 1026 C C . GLU A 1 136 ? -16.075 3.943 0.648 1.00 77.81 136 GLU A C 1
ATOM 1028 O O . GLU A 1 136 ? -16.075 4.994 0.001 1.00 77.81 136 GLU A O 1
ATOM 1033 N N . GLN A 1 137 ? -16.578 3.875 1.884 1.00 75.56 137 GLN A N 1
ATOM 1034 C CA . GLN A 1 137 ? -17.095 5.042 2.589 1.00 75.56 137 GLN A CA 1
ATOM 1035 C C . GLN A 1 137 ? -15.982 6.043 2.913 1.00 75.56 137 GLN A C 1
ATOM 1037 O O . GLN A 1 137 ? -16.203 7.250 2.832 1.00 75.56 137 GLN A O 1
ATOM 1042 N N . VAL A 1 138 ? -14.804 5.531 3.268 1.00 72.69 138 VAL A N 1
ATOM 1043 C CA . VAL A 1 138 ? -13.624 6.311 3.641 1.00 72.69 138 VAL A CA 1
ATOM 1044 C C . VAL A 1 138 ? -12.907 6.897 2.420 1.00 72.69 138 VAL A C 1
ATOM 1046 O O . VAL A 1 138 ? -12.547 8.069 2.419 1.00 72.69 138 VAL A O 1
ATOM 1049 N N . LEU A 1 139 ? -12.741 6.119 1.352 1.00 73.19 139 LEU A N 1
ATOM 1050 C CA . LEU A 1 139 ? -11.952 6.483 0.172 1.00 73.19 139 LEU A CA 1
ATOM 1051 C C . LEU A 1 139 ? -12.738 7.310 -0.859 1.00 73.19 139 LEU A C 1
ATOM 1053 O O . LEU A 1 139 ? -12.311 7.428 -2.004 1.00 73.19 139 LEU A O 1
ATOM 1057 N N . SER A 1 140 ? -13.871 7.904 -0.471 1.00 67.62 140 SER A N 1
ATOM 1058 C CA . SER A 1 140 ? -14.758 8.693 -1.337 1.00 67.62 140 SER A CA 1
ATOM 1059 C C . SER A 1 140 ? -15.245 7.940 -2.589 1.00 67.62 140 SER A C 1
ATOM 1061 O O . SER A 1 140 ? -14.595 7.924 -3.634 1.00 67.62 140 SER A O 1
ATOM 1063 N N . ARG A 1 141 ? -16.474 7.412 -2.511 1.00 59.03 141 ARG A N 1
ATOM 1064 C CA . ARG A 1 141 ? -17.181 6.573 -3.510 1.00 59.03 141 ARG A CA 1
ATOM 1065 C C . ARG A 1 141 ? -17.127 6.990 -4.995 1.00 59.03 141 ARG A C 1
ATOM 1067 O O . ARG A 1 141 ? -17.476 6.182 -5.844 1.00 59.03 141 ARG A O 1
ATOM 1074 N N . ASN A 1 142 ? -16.744 8.224 -5.326 1.00 57.41 142 ASN A N 1
ATOM 1075 C CA . ASN A 1 142 ? -16.772 8.738 -6.701 1.00 57.41 142 ASN A CA 1
ATOM 1076 C C . ASN A 1 142 ? -15.440 8.600 -7.458 1.00 57.41 142 ASN A C 1
ATOM 1078 O O . ASN A 1 142 ? -15.452 8.675 -8.683 1.00 57.41 142 ASN A O 1
ATOM 1082 N N . ASN A 1 143 ? -14.315 8.409 -6.758 1.00 59.44 143 ASN A N 1
ATOM 1083 C CA . ASN A 1 143 ? -12.978 8.373 -7.372 1.00 59.44 143 ASN A CA 1
ATOM 1084 C C . ASN A 1 143 ? -12.215 7.069 -7.097 1.00 59.44 143 ASN A C 1
ATOM 1086 O O . ASN A 1 143 ? -11.109 6.897 -7.606 1.00 59.44 143 ASN A O 1
ATOM 1090 N N . THR A 1 144 ? -12.800 6.162 -6.313 1.00 61.22 144 THR A N 1
ATOM 1091 C CA . THR A 1 144 ? -12.150 4.926 -5.876 1.00 61.22 144 THR A CA 1
ATOM 1092 C C . THR A 1 144 ? -12.966 3.725 -6.326 1.00 61.22 144 THR A C 1
ATOM 1094 O O . THR A 1 144 ? -14.131 3.584 -5.960 1.00 61.22 144 THR A O 1
ATOM 1097 N N . LEU A 1 145 ? -12.339 2.855 -7.115 1.00 64.00 145 LEU A N 1
ATOM 1098 C CA . LEU A 1 145 ? -12.831 1.510 -7.392 1.00 64.00 145 LEU A CA 1
ATOM 1099 C C . LEU A 1 145 ? -12.227 0.574 -6.347 1.00 64.00 145 LEU A C 1
ATOM 1101 O O . LEU A 1 145 ? -11.005 0.465 -6.260 1.00 64.00 145 LEU A O 1
ATOM 1105 N N . VAL A 1 146 ? -13.077 -0.075 -5.555 1.00 66.19 146 VAL A N 1
ATOM 1106 C CA . VAL A 1 146 ? -12.652 -1.148 -4.656 1.00 66.19 146 VAL A CA 1
ATOM 1107 C C . VAL A 1 146 ? -13.002 -2.465 -5.331 1.00 66.19 146 VAL A C 1
ATOM 1109 O O . VAL A 1 146 ? -14.174 -2.809 -5.459 1.00 66.19 146 VAL A O 1
ATOM 1112 N N . ASP A 1 147 ? -11.981 -3.167 -5.814 1.00 67.75 147 ASP A N 1
ATOM 1113 C CA . ASP A 1 147 ? -12.138 -4.522 -6.336 1.00 67.75 147 ASP A CA 1
ATOM 1114 C C . ASP A 1 147 ? -11.996 -5.546 -5.203 1.00 67.75 147 ASP A C 1
ATOM 1116 O O . ASP A 1 147 ? -11.291 -5.302 -4.217 1.00 67.75 147 ASP A O 1
ATOM 1120 N N . ARG A 1 148 ? -12.699 -6.676 -5.317 1.00 66.81 148 ARG A N 1
ATOM 1121 C CA . ARG A 1 148 ? -12.745 -7.703 -4.272 1.00 66.81 148 ARG A CA 1
ATOM 1122 C C . ARG A 1 148 ? -12.481 -9.081 -4.850 1.00 66.81 148 ARG A C 1
ATOM 1124 O O . ARG A 1 148 ? -13.394 -9.722 -5.368 1.00 66.81 148 ARG A O 1
ATOM 1131 N N . ASP A 1 149 ? -11.296 -9.585 -4.543 1.00 68.19 149 ASP A N 1
ATOM 1132 C CA . ASP A 1 149 ? -10.984 -11.002 -4.622 1.00 68.19 149 ASP A CA 1
ATOM 1133 C C . ASP A 1 149 ? -10.969 -11.626 -3.225 1.00 68.19 149 ASP A C 1
ATOM 1135 O O . ASP A 1 149 ? -10.669 -10.980 -2.222 1.00 68.19 149 ASP A O 1
ATOM 1139 N N . THR A 1 150 ? -11.365 -12.892 -3.137 1.00 61.34 150 THR A N 1
ATOM 1140 C CA . THR A 1 150 ? -11.288 -13.683 -1.903 1.00 61.34 150 THR A CA 1
ATOM 1141 C C . THR A 1 150 ? -10.490 -14.928 -2.213 1.00 61.34 150 THR A C 1
ATOM 1143 O O . THR A 1 150 ? -10.828 -15.660 -3.145 1.00 61.34 150 THR A O 1
ATOM 1146 N N . LEU A 1 151 ? -9.431 -15.158 -1.441 1.00 66.12 151 LEU A N 1
ATOM 1147 C CA . LEU A 1 151 ? -8.669 -16.391 -1.509 1.00 66.12 151 LEU A CA 1
ATOM 1148 C C . LEU A 1 151 ? -9.118 -17.285 -0.359 1.00 66.12 151 LEU A C 1
ATOM 1150 O O . LEU A 1 151 ? -9.311 -16.817 0.754 1.00 66.12 151 LEU A O 1
ATOM 1154 N N . SER A 1 152 ? -9.269 -18.582 -0.607 1.00 56.50 152 SER A N 1
ATOM 1155 C CA . SER A 1 152 ? -9.489 -19.540 0.476 1.00 56.50 152 SER A CA 1
ATOM 1156 C C . SER A 1 152 ? -8.224 -20.372 0.663 1.00 56.50 152 SER A C 1
ATOM 1158 O O . SER A 1 152 ? -7.771 -21.043 -0.267 1.00 56.50 152 SER A O 1
ATOM 1160 N N . PHE A 1 153 ? -7.657 -20.352 1.868 1.00 51.81 153 PHE A N 1
ATOM 1161 C CA . PHE A 1 153 ? -6.520 -21.183 2.252 1.00 51.81 153 PHE A CA 1
ATOM 1162 C C . PHE A 1 153 ? -6.967 -22.200 3.304 1.00 51.81 153 PHE A C 1
ATOM 1164 O O . PHE A 1 153 ? -7.439 -21.832 4.379 1.00 51.81 153 PHE A O 1
ATOM 1171 N N . ASP A 1 154 ? -6.838 -23.492 2.989 1.00 62.78 154 ASP A N 1
ATOM 1172 C CA . ASP A 1 154 ? -7.242 -24.596 3.877 1.00 62.78 154 ASP A CA 1
ATOM 1173 C C . ASP A 1 154 ? -8.715 -24.501 4.345 1.00 62.78 154 ASP A C 1
ATOM 1175 O O . ASP A 1 154 ? -9.044 -24.666 5.519 1.00 62.78 154 ASP A O 1
ATOM 1179 N N . GLY A 1 155 ? -9.620 -24.147 3.422 1.00 63.78 155 GLY A N 1
ATOM 1180 C CA . GLY A 1 155 ? -11.060 -24.033 3.695 1.00 63.78 155 GLY A CA 1
ATOM 1181 C C . GLY A 1 155 ? -11.473 -22.807 4.519 1.00 63.78 155 GLY A C 1
ATOM 1182 O O . GLY A 1 155 ? -12.629 -22.721 4.932 1.00 63.78 155 GLY A O 1
ATOM 1183 N N . ARG A 1 156 ? -10.555 -21.865 4.757 1.00 55.22 156 ARG A N 1
ATOM 1184 C CA . ARG A 1 156 ? -10.837 -20.567 5.378 1.00 55.22 156 ARG A CA 1
ATOM 1185 C C . ARG A 1 156 ? -10.630 -19.453 4.370 1.00 55.22 156 ARG A C 1
ATOM 1187 O O . ARG A 1 156 ? -9.606 -19.442 3.694 1.00 55.22 156 ARG A O 1
ATOM 1194 N N . ASP A 1 157 ? -11.578 -18.529 4.307 1.00 58.03 157 ASP A N 1
ATOM 1195 C CA . ASP A 1 157 ? -11.401 -17.284 3.564 1.00 58.03 157 ASP A CA 1
ATOM 1196 C C . ASP A 1 157 ? -10.301 -16.457 4.243 1.00 58.03 157 ASP A C 1
ATOM 1198 O O . ASP A 1 157 ? -10.290 -16.318 5.471 1.00 58.03 157 ASP A O 1
ATOM 1202 N N . VAL A 1 158 ? -9.356 -15.970 3.441 1.00 57.03 158 VAL A N 1
ATOM 1203 C CA . VAL A 1 158 ? -8.228 -15.115 3.826 1.00 57.03 158 VAL A CA 1
ATOM 1204 C C . VAL A 1 158 ? -8.193 -13.861 2.967 1.00 57.03 158 VAL A C 1
ATOM 1206 O O . VAL A 1 158 ? -8.546 -13.936 1.765 1.00 57.03 158 VAL A O 1
#